Protein AF-A0A2V7JAW5-F1 (afdb_monomer_lite)

Radius of gyration: 15.6 Å; chains: 1; bounding box: 42×38×35 Å

pLDDT: mean 73.18, std 19.95, range [25.7, 97.0]

Secondary structure (DSSP, 8-state):
---TT----EEEEEE-TTS-EEEEEEEEE--S-BTTB--GGGEEEEEEESSTT----TTS-BEEEEEEEEEEEEEEETTEEEEEEEEEEEEEEE--B-TTT--B--SB-TTS-EEEEEEEEEPPTTPPPPSSGGGSEEEEES------

Foldseek 3Di:
DADPPDADFDWDWDADPVRKIKIKTFGGFDQDDDVQAGCVRFKDAFDFDDCPSVPPDLQDATKTWRMWGWTAIWMDINNHTPDRGKIKIKTFIQDQADPPPRHGPDNHRHPHDGAKIKIKTADHVPDFFDPDVPSTDIDIDNHDDDDD

Structure (mmCIF, N/CA/C/O backbone):
data_AF-A0A2V7JAW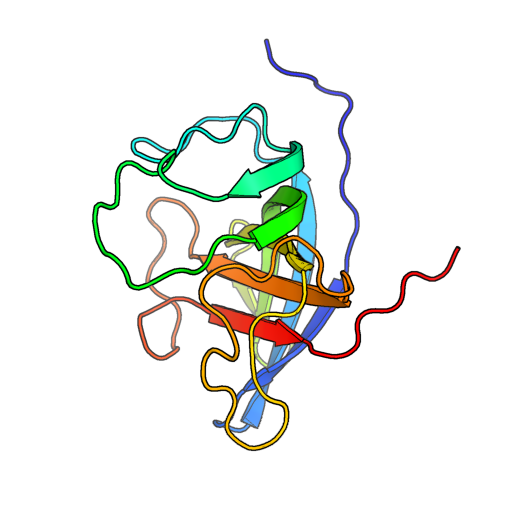5-F1
#
_entry.id   AF-A0A2V7JAW5-F1
#
loop_
_atom_site.group_PDB
_atom_site.id
_atom_site.type_symbol
_atom_site.label_atom_id
_atom_site.label_alt_id
_atom_site.label_comp_id
_atom_site.label_asym_id
_atom_site.label_entity_id
_atom_site.label_seq_id
_atom_site.pdbx_PDB_ins_code
_atom_site.Cartn_x
_atom_site.Cartn_y
_atom_site.Cartn_z
_atom_site.occupancy
_atom_site.B_iso_or_equiv
_atom_site.auth_seq_id
_atom_site.auth_comp_id
_atom_site.auth_asym_id
_atom_site.auth_atom_id
_atom_site.pdbx_PDB_model_num
ATOM 1 N N . MET A 1 1 ? -20.091 -3.364 -16.757 1.00 29.77 1 MET A N 1
ATOM 2 C CA . MET A 1 1 ? -20.032 -4.660 -16.047 1.00 29.77 1 MET A CA 1
ATOM 3 C C . MET A 1 1 ? -18.573 -5.097 -16.087 1.00 29.77 1 MET A C 1
ATOM 5 O O . MET A 1 1 ? -18.100 -5.417 -17.165 1.00 29.77 1 MET A O 1
ATOM 9 N N . GLY A 1 2 ? -17.830 -4.919 -14.990 1.00 35.72 2 GLY A N 1
ATOM 10 C CA . GLY A 1 2 ? -16.389 -5.215 -14.912 1.00 35.72 2 GLY A CA 1
ATOM 11 C C . GLY A 1 2 ? -16.135 -6.680 -14.555 1.00 35.72 2 GLY A C 1
ATOM 12 O O . GLY A 1 2 ? -17.019 -7.314 -13.982 1.00 35.72 2 GLY A O 1
ATOM 13 N N . ALA A 1 3 ? -14.968 -7.205 -14.932 1.00 38.34 3 ALA A N 1
ATOM 14 C CA . ALA A 1 3 ? -14.591 -8.614 -14.843 1.00 38.34 3 ALA A CA 1
ATOM 15 C C . ALA A 1 3 ? -14.882 -9.226 -13.458 1.00 38.34 3 ALA A C 1
ATOM 17 O O . ALA A 1 3 ? -14.156 -9.032 -12.492 1.00 38.34 3 ALA A O 1
ATOM 18 N N . THR A 1 4 ? -15.956 -10.009 -13.368 1.00 49.56 4 THR A N 1
ATOM 19 C CA . THR A 1 4 ? -16.395 -10.752 -12.174 1.00 49.56 4 THR A CA 1
ATOM 20 C C . THR A 1 4 ? -15.569 -12.019 -11.907 1.00 49.56 4 THR A C 1
ATOM 22 O O . THR A 1 4 ? -16.017 -12.891 -11.167 1.00 49.56 4 THR A O 1
ATOM 25 N N . ARG A 1 5 ? -14.387 -12.163 -12.524 1.00 52.66 5 ARG A N 1
ATOM 26 C CA . ARG A 1 5 ? -13.546 -13.371 -12.432 1.00 52.66 5 ARG A CA 1
ATOM 27 C C . ARG A 1 5 ? -12.170 -13.151 -11.809 1.00 52.66 5 ARG A C 1
ATOM 29 O O . ARG A 1 5 ? -11.505 -14.142 -11.527 1.00 52.66 5 ARG A O 1
ATOM 36 N N . ASP A 1 6 ? -11.762 -11.909 -11.565 1.00 58.69 6 ASP A N 1
ATOM 37 C CA . ASP A 1 6 ? -10.459 -11.653 -10.958 1.00 58.69 6 ASP A CA 1
ATOM 38 C C . ASP A 1 6 ? -10.558 -11.832 -9.441 1.00 58.69 6 ASP A C 1
ATOM 40 O O . ASP A 1 6 ? -11.326 -11.153 -8.754 1.00 58.69 6 ASP A O 1
ATOM 44 N N . SER A 1 7 ? -9.785 -12.780 -8.921 1.00 66.19 7 SER A N 1
ATOM 45 C CA . SER A 1 7 ? -9.651 -13.050 -7.492 1.00 66.19 7 SER A CA 1
ATOM 46 C C . SER A 1 7 ? -8.238 -12.723 -7.038 1.00 66.19 7 SER A C 1
ATOM 48 O O . SER A 1 7 ? -7.274 -13.031 -7.739 1.00 66.19 7 SER A O 1
ATOM 50 N N . VAL A 1 8 ? -8.108 -12.174 -5.836 1.00 74.06 8 VAL A N 1
ATOM 51 C CA . VAL A 1 8 ? -6.821 -11.977 -5.174 1.00 74.06 8 VAL A CA 1
ATOM 52 C C . VAL A 1 8 ? -6.864 -12.681 -3.827 1.00 74.06 8 VAL A C 1
ATOM 54 O O . VAL A 1 8 ? -7.851 -12.585 -3.108 1.00 74.06 8 VAL A O 1
ATOM 57 N N . ASN A 1 9 ? -5.801 -13.406 -3.498 1.00 79.56 9 ASN A N 1
ATOM 58 C CA . ASN A 1 9 ? -5.598 -13.985 -2.178 1.00 79.56 9 ASN A CA 1
ATOM 59 C C . ASN A 1 9 ? -4.194 -13.596 -1.721 1.00 79.56 9 ASN A C 1
ATOM 61 O O . ASN A 1 9 ? -3.231 -13.714 -2.480 1.00 79.56 9 ASN A O 1
ATOM 65 N N . GLY A 1 10 ? -4.088 -13.093 -0.500 1.00 84.56 10 GLY A N 1
ATOM 66 C CA . GLY A 1 10 ? -2.819 -12.717 0.090 1.00 84.56 10 GLY A CA 1
ATOM 67 C C . GLY A 1 10 ? -2.983 -12.397 1.562 1.00 84.56 10 GLY A C 1
ATOM 68 O O . GLY A 1 10 ? -4.005 -11.858 1.986 1.00 84.56 10 GLY A O 1
ATOM 69 N N . ILE A 1 11 ? -1.954 -12.727 2.331 1.00 91.69 11 ILE A N 1
ATOM 70 C CA . ILE A 1 11 ? -1.835 -12.340 3.731 1.00 91.69 11 ILE A CA 1
ATOM 71 C C . ILE A 1 11 ? -0.540 -11.550 3.859 1.00 91.69 11 ILE A C 1
ATOM 73 O O . ILE A 1 11 ? 0.516 -12.026 3.443 1.00 91.69 11 ILE A O 1
ATOM 77 N N . ALA A 1 12 ? -0.629 -10.352 4.426 1.00 90.31 12 ALA A N 1
ATOM 78 C CA . ALA A 1 12 ? 0.530 -9.558 4.798 1.00 90.31 12 ALA A CA 1
ATOM 79 C C . ALA A 1 12 ? 0.545 -9.377 6.316 1.00 90.31 12 ALA A C 1
ATOM 81 O O . ALA A 1 12 ? -0.442 -8.932 6.901 1.00 90.31 12 ALA A O 1
ATOM 82 N N . GLU A 1 13 ? 1.669 -9.716 6.939 1.00 92.62 13 GLU A N 1
ATOM 83 C CA . GLU A 1 13 ? 1.904 -9.543 8.373 1.00 92.62 13 GLU A CA 1
ATOM 84 C C . GLU A 1 13 ? 3.145 -8.669 8.560 1.00 92.62 13 GLU A C 1
ATOM 86 O O . GLU A 1 13 ? 4.172 -8.880 7.908 1.00 92.62 13 GLU A O 1
ATOM 91 N N . PHE A 1 14 ? 3.029 -7.635 9.391 1.00 91.44 14 PHE A N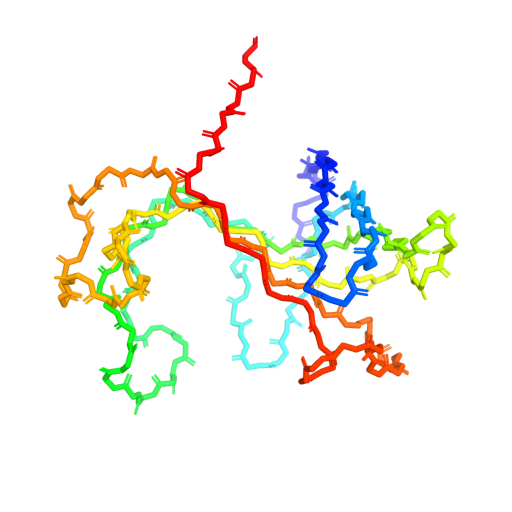 1
ATOM 92 C CA . PHE A 1 14 ? 4.097 -6.665 9.628 1.00 91.44 14 PHE A CA 1
ATOM 93 C C . PHE A 1 14 ? 3.962 -6.012 11.000 1.00 91.44 14 PHE A C 1
ATOM 95 O O . PHE A 1 14 ? 2.864 -5.885 11.536 1.00 91.44 14 PHE A O 1
ATOM 102 N N . SER A 1 15 ? 5.085 -5.544 11.542 1.00 90.56 15 SER A N 1
ATOM 103 C CA . SER A 1 15 ? 5.117 -4.776 12.788 1.00 90.56 15 SER A CA 1
ATOM 104 C C . SER A 1 15 ? 5.489 -3.325 12.511 1.00 90.56 15 SER A C 1
ATOM 106 O O . SER A 1 15 ? 6.402 -3.050 11.730 1.00 90.56 15 SER A O 1
ATOM 108 N N . THR A 1 16 ? 4.791 -2.391 13.151 1.00 84.12 16 THR A N 1
ATOM 109 C CA . THR A 1 16 ? 5.090 -0.955 13.083 1.00 84.12 16 THR A CA 1
ATOM 110 C C . THR A 1 16 ? 6.053 -0.533 14.200 1.00 84.12 16 THR A C 1
ATOM 112 O O . THR A 1 16 ? 6.299 -1.279 15.146 1.00 84.12 16 THR A O 1
ATOM 115 N N . GLN A 1 17 ? 6.647 0.663 14.085 1.00 81.69 17 GLN A N 1
ATOM 116 C CA . GLN A 1 17 ? 7.652 1.164 15.043 1.00 81.69 17 GLN A CA 1
ATOM 117 C C . GLN A 1 17 ? 7.109 1.337 16.472 1.00 81.69 17 GLN A C 1
ATOM 119 O O . GLN A 1 17 ? 7.876 1.284 17.427 1.00 81.69 17 GLN A O 1
ATOM 124 N N . ASP A 1 18 ? 5.794 1.512 16.621 1.00 83.19 18 ASP A N 1
ATOM 125 C CA . ASP A 1 18 ? 5.087 1.531 17.908 1.00 83.19 18 ASP A CA 1
ATOM 126 C C . ASP A 1 18 ? 4.944 0.130 18.542 1.00 83.19 18 ASP A C 1
ATOM 128 O O . ASP A 1 18 ? 4.365 -0.007 19.616 1.00 83.19 18 ASP A O 1
ATOM 132 N N . GLY A 1 19 ? 5.453 -0.917 17.884 1.00 86.88 19 GLY A N 1
ATOM 133 C CA . GLY A 1 19 ? 5.380 -2.306 18.330 1.00 86.88 19 GLY A CA 1
ATOM 134 C C . GLY A 1 19 ? 4.059 -3.004 18.007 1.00 86.88 19 GLY A C 1
ATOM 135 O O . GLY A 1 19 ? 3.911 -4.181 18.336 1.00 86.88 19 GLY A O 1
ATOM 136 N N . ALA A 1 20 ? 3.102 -2.329 17.360 1.00 90.75 20 ALA A N 1
ATOM 137 C CA . ALA A 1 20 ? 1.848 -2.963 16.975 1.00 90.75 20 ALA A CA 1
ATOM 138 C C . ALA A 1 20 ? 2.066 -3.980 15.846 1.00 90.75 20 ALA A C 1
ATOM 140 O O . ALA A 1 20 ? 2.746 -3.705 14.856 1.00 90.75 20 ALA A O 1
ATOM 141 N N . HIS A 1 21 ? 1.450 -5.151 15.990 1.00 94.50 21 HIS A N 1
ATOM 142 C CA . HIS A 1 21 ? 1.428 -6.191 14.972 1.00 94.50 21 HIS A CA 1
ATOM 143 C C . HIS A 1 21 ? 0.185 -6.040 14.101 1.00 94.50 21 HIS A C 1
ATOM 145 O O . HIS A 1 21 ? -0.942 -6.084 14.597 1.00 94.50 21 HIS A O 1
ATOM 151 N N . TRP A 1 22 ? 0.374 -5.919 12.797 1.00 94.69 22 TRP A N 1
ATOM 152 C CA . TRP A 1 22 ? -0.698 -5.771 11.828 1.00 94.69 22 TRP A CA 1
ATOM 153 C C . TRP A 1 22 ? -0.807 -7.006 10.953 1.00 94.69 22 TRP A C 1
ATOM 155 O O . TRP A 1 22 ? 0.192 -7.590 10.534 1.00 94.69 22 TRP A O 1
ATOM 165 N N . LYS A 1 23 ? -2.048 -7.377 10.652 1.00 96.19 23 LYS A N 1
ATOM 166 C CA . LYS A 1 23 ? -2.369 -8.423 9.689 1.00 96.19 23 LYS A CA 1
ATOM 167 C C . LYS A 1 23 ? -3.388 -7.891 8.700 1.00 96.19 23 LYS A C 1
ATOM 169 O O . LYS A 1 23 ? -4.435 -7.392 9.104 1.00 96.19 23 LYS A O 1
ATOM 174 N N . LEU A 1 24 ? -3.088 -8.039 7.419 1.00 94.81 24 LEU A N 1
ATOM 175 C CA . LEU A 1 24 ? -3.991 -7.759 6.316 1.00 94.81 24 LEU A CA 1
ATOM 176 C C . LEU A 1 24 ? -4.299 -9.065 5.587 1.00 94.81 24 LEU A C 1
ATOM 178 O O . LEU A 1 24 ? -3.381 -9.768 5.168 1.00 94.81 24 LEU A O 1
ATOM 182 N N . VAL A 1 25 ? -5.581 -9.360 5.402 1.00 95.06 25 VAL A N 1
ATOM 183 C CA . VAL A 1 25 ? -6.057 -10.466 4.564 1.00 95.06 25 VAL A CA 1
ATOM 184 C C . VAL A 1 25 ? -6.777 -9.870 3.361 1.00 95.06 25 VAL A C 1
ATOM 186 O O . VAL A 1 25 ? -7.772 -9.170 3.530 1.00 95.06 25 VAL A O 1
ATOM 189 N N . LEU A 1 26 ? -6.263 -10.107 2.155 1.00 90.81 26 LEU A N 1
ATOM 190 C CA . LEU A 1 26 ? -6.910 -9.673 0.917 1.00 90.81 26 LEU A CA 1
ATOM 191 C C . LEU A 1 26 ? -8.144 -10.539 0.648 1.00 90.81 26 LEU A C 1
ATOM 193 O O . LEU A 1 26 ? -8.066 -11.761 0.753 1.00 90.81 26 LEU A O 1
ATOM 197 N N . ASP A 1 27 ? -9.254 -9.899 0.290 1.00 87.25 27 ASP A N 1
ATOM 198 C CA . ASP A 1 27 ? -10.541 -10.561 0.051 1.00 87.25 27 ASP A CA 1
ATOM 199 C C . ASP A 1 27 ? -10.918 -10.547 -1.436 1.00 87.25 27 ASP A C 1
ATOM 201 O O . ASP A 1 27 ? -11.065 -11.587 -2.077 1.00 87.25 27 ASP A O 1
ATOM 205 N N . ARG A 1 28 ? -11.037 -9.352 -2.025 1.00 82.38 28 ARG A N 1
ATOM 206 C CA . ARG A 1 28 ? -11.536 -9.194 -3.399 1.00 82.38 28 ARG A CA 1
ATOM 207 C C . ARG A 1 28 ? -10.884 -8.035 -4.128 1.00 82.38 28 ARG A C 1
ATOM 209 O O . ARG A 1 28 ? -10.500 -7.040 -3.517 1.00 82.38 28 ARG A O 1
ATOM 216 N N . VAL A 1 29 ? -10.823 -8.133 -5.453 1.00 79.56 29 VAL A N 1
ATOM 217 C CA . VAL A 1 29 ? -10.354 -7.037 -6.309 1.00 79.56 29 VAL A CA 1
ATOM 218 C C . VAL A 1 29 ? -11.357 -5.885 -6.261 1.00 79.56 29 VAL A C 1
ATOM 220 O O . VAL A 1 29 ? -12.574 -6.071 -6.358 1.00 79.56 29 VAL A O 1
ATOM 223 N N . GLN A 1 30 ? -10.849 -4.667 -6.112 1.00 70.94 30 GLN A N 1
ATOM 224 C CA . GLN A 1 30 ? -11.656 -3.460 -6.111 1.00 70.94 30 GLN A CA 1
ATOM 225 C C . GLN A 1 30 ? -11.820 -2.940 -7.545 1.00 70.94 30 GLN A C 1
ATOM 227 O O . GLN A 1 30 ? -10.953 -2.263 -8.088 1.00 70.94 30 GLN A O 1
ATOM 232 N N . THR A 1 31 ? -12.975 -3.230 -8.146 1.00 64.56 31 THR A N 1
ATOM 233 C CA . THR A 1 31 ? -13.265 -2.949 -9.567 1.00 64.56 31 THR A CA 1
ATOM 234 C C . THR A 1 31 ? -14.050 -1.655 -9.820 1.00 64.56 31 THR A C 1
ATOM 236 O O . THR A 1 31 ? -14.262 -1.284 -10.972 1.00 64.56 31 THR A O 1
ATOM 239 N N . LYS A 1 32 ? -14.505 -0.956 -8.768 1.00 58.06 32 LYS A N 1
ATOM 240 C CA . LYS A 1 32 ? -15.179 0.353 -8.883 1.00 58.06 32 LYS A CA 1
ATOM 241 C C . LYS A 1 32 ? -14.163 1.484 -8.733 1.00 58.06 32 LYS A C 1
ATOM 243 O O . LYS A 1 32 ? -13.367 1.459 -7.795 1.00 58.06 32 LYS A O 1
ATOM 248 N N . ASP A 1 33 ? -14.207 2.471 -9.621 1.00 47.62 33 ASP A N 1
ATOM 249 C CA . ASP A 1 33 ? -13.246 3.576 -9.643 1.00 47.62 33 ASP A CA 1
ATOM 250 C C . ASP A 1 33 ? -13.308 4.482 -8.396 1.00 47.62 33 ASP A C 1
ATOM 252 O O . ASP A 1 33 ? -14.374 4.861 -7.913 1.00 47.62 33 ASP A O 1
ATOM 256 N N . VAL A 1 34 ? -12.108 4.817 -7.912 1.00 44.00 34 VAL A N 1
ATOM 257 C CA . VAL A 1 34 ? -11.717 5.984 -7.106 1.00 44.00 34 VAL A CA 1
ATOM 258 C C . VAL A 1 34 ? -11.929 7.330 -7.801 1.00 44.00 34 VAL A C 1
ATOM 260 O O . VAL A 1 34 ? -11.163 7.536 -8.747 1.00 44.00 34 VAL A O 1
ATOM 263 N N . PRO A 1 35 ? -12.829 8.271 -7.456 1.00 40.69 35 PRO A N 1
ATOM 264 C CA . PRO A 1 35 ? -12.707 9.611 -8.035 1.00 40.69 35 PRO A CA 1
ATOM 265 C C . PRO A 1 35 ? -11.286 10.152 -7.766 1.00 40.69 35 PRO A C 1
ATOM 267 O O . PRO A 1 35 ? -10.853 10.153 -6.618 1.00 40.69 35 PRO A O 1
ATOM 270 N N . HIS A 1 36 ? -10.565 10.547 -8.827 1.00 41.19 36 HIS A N 1
ATOM 271 C CA . HIS A 1 36 ? -9.166 11.041 -8.874 1.00 41.19 36 HIS A CA 1
ATOM 272 C C . HIS A 1 36 ? -8.014 10.031 -9.071 1.00 41.19 36 HIS A C 1
ATOM 274 O O . HIS A 1 36 ? -6.885 10.469 -9.282 1.00 41.19 36 HIS A O 1
ATOM 280 N N . HIS A 1 37 ? -8.261 8.717 -9.128 1.00 47.06 37 HIS A N 1
ATOM 281 C CA . HIS A 1 37 ? -7.236 7.734 -9.522 1.00 47.06 37 HIS A CA 1
ATOM 282 C C . HIS A 1 37 ? -7.841 6.684 -10.463 1.00 47.06 37 HIS A C 1
ATOM 284 O O . HIS A 1 37 ? -8.568 5.816 -9.975 1.00 47.06 37 HIS A O 1
ATOM 290 N N . PRO A 1 38 ? -7.583 6.726 -11.788 1.00 49.41 38 PRO A N 1
ATOM 291 C CA . PRO A 1 38 ? -8.079 5.687 -12.685 1.00 49.41 38 PRO A CA 1
ATOM 292 C C . PRO A 1 38 ? -7.481 4.344 -12.255 1.00 49.41 38 PRO A C 1
ATOM 294 O O . PRO A 1 38 ? -6.263 4.172 -12.251 1.00 49.41 38 PRO A O 1
ATOM 297 N N . ARG A 1 39 ? -8.334 3.402 -11.838 1.00 50.91 39 ARG A N 1
ATOM 298 C CA . ARG A 1 39 ? -7.898 2.104 -11.293 1.00 50.91 39 ARG A CA 1
ATOM 299 C C . ARG A 1 39 ? -7.662 1.054 -12.372 1.00 50.91 39 ARG A C 1
ATOM 301 O O . ARG A 1 39 ? -7.277 -0.062 -12.042 1.00 50.91 39 ARG A O 1
ATOM 308 N N . PHE A 1 40 ? -7.920 1.396 -13.639 1.00 51.59 40 PHE A N 1
ATOM 309 C CA . PHE A 1 40 ? -7.742 0.527 -14.808 1.00 51.59 40 PHE A CA 1
ATOM 310 C C . PHE A 1 40 ? -8.359 -0.876 -14.628 1.00 51.59 40 PHE A C 1
ATOM 312 O O . PHE A 1 40 ? -7.796 -1.874 -15.055 1.00 51.59 40 PHE A O 1
ATOM 319 N N . GLY A 1 41 ? -9.522 -0.968 -13.975 1.00 46.69 41 GLY A N 1
ATOM 320 C CA . GLY A 1 41 ? -10.203 -2.247 -13.729 1.00 46.69 41 GLY A CA 1
ATOM 321 C C . GLY A 1 41 ? -9.728 -3.021 -12.494 1.00 46.69 41 GLY A C 1
ATOM 322 O O . GLY A 1 41 ? -10.289 -4.071 -12.203 1.00 46.69 41 GLY A O 1
ATOM 323 N N . GLY A 1 42 ? -8.771 -2.487 -11.729 1.00 50.16 42 GLY A N 1
ATOM 324 C CA . GLY A 1 42 ? -8.331 -3.038 -10.446 1.00 50.16 42 GLY A CA 1
ATOM 325 C C . GLY A 1 42 ? -7.023 -3.827 -10.503 1.00 50.16 42 GLY A C 1
ATOM 326 O O . GLY A 1 42 ? -6.479 -4.100 -9.442 1.00 50.16 42 GLY A O 1
ATOM 327 N N . VAL A 1 43 ? -6.489 -4.139 -11.689 1.00 45.84 43 VAL A N 1
ATOM 328 C CA . VAL A 1 43 ? -5.171 -4.772 -11.887 1.00 45.84 43 VAL A CA 1
ATOM 329 C C . VAL A 1 43 ? -4.478 -4.140 -13.096 1.00 45.84 43 VAL A C 1
ATOM 331 O O . VAL A 1 43 ? -5.090 -3.940 -14.141 1.00 45.84 43 VAL A O 1
ATOM 334 N N . ILE A 1 44 ? -3.188 -3.849 -12.964 1.00 54.81 44 ILE A N 1
ATOM 335 C CA . ILE A 1 44 ? -2.309 -3.285 -13.988 1.00 54.81 44 ILE A CA 1
ATOM 336 C C . ILE A 1 44 ? -1.039 -4.133 -14.026 1.00 54.81 44 ILE A C 1
ATOM 338 O O . ILE A 1 44 ? -0.462 -4.429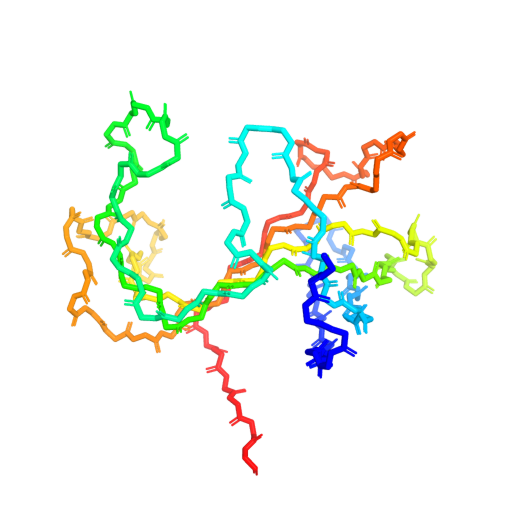 -12.980 1.00 54.81 44 ILE A O 1
ATOM 342 N N . LEU A 1 45 ? -0.591 -4.503 -15.227 1.00 50.34 45 LEU A N 1
ATOM 343 C CA . LEU A 1 45 ? 0.644 -5.256 -15.451 1.00 50.34 45 LEU A CA 1
ATOM 344 C C . LEU A 1 45 ? 1.559 -4.498 -16.417 1.00 50.34 45 LEU A C 1
ATOM 346 O O . LEU A 1 45 ? 1.081 -3.950 -17.410 1.00 50.34 45 LEU A O 1
ATOM 350 N N . GLY A 1 46 ? 2.869 -4.513 -16.155 1.00 51.09 46 GLY A N 1
ATOM 351 C CA . GLY A 1 46 ? 3.896 -4.038 -17.091 1.00 51.09 46 GLY A CA 1
ATOM 352 C C . GLY A 1 46 ? 3.813 -2.547 -17.431 1.00 51.09 46 GLY A C 1
ATOM 353 O O . GLY A 1 46 ? 4.012 -2.171 -18.586 1.00 51.09 46 GLY A O 1
ATOM 354 N N . LEU A 1 47 ? 3.494 -1.700 -16.448 1.00 52.78 47 LEU A N 1
ATOM 355 C CA . LEU A 1 47 ? 3.335 -0.262 -16.657 1.00 52.78 47 LEU A CA 1
ATOM 356 C C . LEU A 1 47 ? 4.577 0.506 -16.198 1.00 52.78 47 LEU A C 1
ATOM 358 O O . LEU A 1 47 ? 5.047 0.353 -15.069 1.00 52.78 47 LEU A O 1
ATOM 362 N N . TYR A 1 48 ? 5.067 1.388 -17.064 1.00 48.91 48 TYR A N 1
ATOM 363 C CA . TYR A 1 48 ? 6.014 2.425 -16.676 1.00 48.91 48 TYR A CA 1
ATOM 364 C C . TYR A 1 48 ? 5.242 3.566 -16.013 1.00 48.91 48 TYR A C 1
ATOM 366 O O . TYR A 1 48 ? 4.411 4.217 -16.648 1.00 48.91 48 TYR A O 1
ATOM 374 N N . TYR A 1 49 ? 5.499 3.817 -14.731 1.00 49.25 49 TYR A N 1
ATOM 375 C CA . TYR A 1 49 ? 4.916 4.956 -14.033 1.00 49.25 49 TYR A CA 1
ATOM 376 C C . TYR A 1 49 ? 5.747 6.212 -14.297 1.00 49.25 49 TYR A C 1
ATOM 378 O O . TYR A 1 49 ? 6.852 6.371 -13.785 1.00 49.25 49 TYR A O 1
ATOM 386 N N . HIS A 1 50 ? 5.160 7.122 -15.071 1.00 39.44 50 HIS A N 1
ATOM 387 C CA . HIS A 1 50 ? 5.405 8.559 -15.015 1.00 39.44 50 HIS A CA 1
ATOM 388 C C . HIS A 1 50 ? 4.138 9.298 -15.476 1.00 39.44 50 HIS A C 1
ATOM 390 O O . HIS A 1 50 ? 3.564 8.974 -16.511 1.00 39.44 50 HIS A O 1
ATOM 396 N N . GLY A 1 51 ? 3.676 10.291 -14.709 1.00 38.88 51 GLY A N 1
ATOM 397 C CA . GLY A 1 51 ? 2.736 11.314 -15.195 1.00 38.88 51 GLY A CA 1
ATOM 398 C C . GLY A 1 51 ? 1.249 10.953 -15.378 1.00 38.88 51 GLY A C 1
ATOM 399 O O . GLY A 1 51 ? 0.477 11.849 -15.696 1.00 38.88 51 GLY A O 1
ATOM 400 N N . VAL A 1 52 ? 0.788 9.717 -15.146 1.00 36.72 52 VAL A N 1
ATOM 401 C CA . VAL A 1 52 ? -0.642 9.346 -15.337 1.00 36.72 52 VAL A CA 1
ATOM 402 C C . VAL A 1 52 ? -1.550 9.672 -14.136 1.00 36.72 52 VAL A C 1
ATOM 404 O O . VAL A 1 52 ? -2.767 9.733 -14.282 1.00 36.72 52 VAL A O 1
ATOM 407 N N . THR A 1 53 ? -0.998 9.956 -12.952 1.00 40.41 53 THR A N 1
ATOM 408 C CA . THR A 1 53 ? -1.795 10.332 -11.764 1.00 40.41 53 THR A CA 1
ATOM 409 C C . THR A 1 53 ? -2.243 11.797 -11.755 1.00 40.41 53 THR A C 1
ATOM 411 O O . THR A 1 53 ? -2.934 12.197 -10.825 1.00 40.41 53 THR A O 1
ATOM 414 N N . GLN A 1 54 ? -1.818 12.612 -12.733 1.00 34.66 54 GLN A N 1
ATOM 415 C CA . GLN A 1 54 ? -1.933 14.081 -12.708 1.00 34.66 54 GLN A CA 1
ATOM 416 C C . GLN A 1 54 ? -1.369 14.746 -11.432 1.00 34.66 54 GLN A C 1
ATOM 418 O O . GLN A 1 54 ? -1.610 15.926 -11.183 1.00 34.66 54 GLN A O 1
ATOM 423 N N . VAL A 1 55 ? -0.554 14.042 -10.637 1.00 33.84 55 VAL A N 1
ATOM 424 C CA . VAL A 1 55 ? 0.191 14.643 -9.523 1.00 33.84 55 VAL A CA 1
ATOM 425 C C . VAL A 1 55 ? 1.510 15.177 -10.084 1.00 33.84 55 VAL A C 1
ATOM 427 O O . VAL A 1 55 ? 2.511 14.472 -10.173 1.00 33.84 55 VAL A O 1
ATOM 430 N N . HIS A 1 56 ? 1.474 16.427 -10.544 1.00 25.70 56 HIS A N 1
ATOM 431 C CA . HIS A 1 56 ? 2.596 17.176 -11.116 1.00 25.70 56 HIS A CA 1
ATOM 432 C C . HIS A 1 56 ? 3.637 17.590 -10.055 1.00 25.70 56 HIS A C 1
ATOM 434 O O . HIS A 1 56 ? 3.836 18.778 -9.806 1.00 25.70 56 HIS A O 1
ATOM 440 N N . THR A 1 57 ? 4.349 16.640 -9.446 1.00 30.78 57 THR A N 1
ATOM 441 C CA . THR A 1 57 ? 5.568 16.960 -8.683 1.00 30.78 57 THR A CA 1
ATOM 442 C C . THR A 1 57 ? 6.724 16.010 -9.023 1.00 30.78 57 THR A C 1
ATOM 444 O O . THR A 1 57 ? 6.519 14.801 -9.126 1.00 30.78 57 THR A O 1
ATOM 447 N N . PRO A 1 58 ? 7.960 16.526 -9.186 1.00 34.72 58 PRO A N 1
ATOM 448 C CA . PRO A 1 58 ? 9.166 15.760 -9.534 1.00 34.72 58 PRO A CA 1
ATOM 449 C C . PRO A 1 58 ? 9.699 14.885 -8.377 1.00 34.72 58 PRO A C 1
ATOM 451 O O . PRO A 1 58 ? 10.902 14.732 -8.212 1.00 34.72 58 PRO A O 1
ATOM 454 N N . LEU A 1 59 ? 8.822 14.333 -7.535 1.00 41.88 59 LEU A N 1
ATOM 455 C CA . LEU A 1 59 ? 9.202 13.611 -6.314 1.00 41.88 59 LEU A CA 1
ATOM 456 C C . LEU A 1 59 ? 9.134 12.081 -6.442 1.00 41.88 59 LEU A C 1
ATOM 458 O O . LEU A 1 59 ? 9.453 11.389 -5.480 1.00 41.88 59 LEU A O 1
ATOM 462 N N . VAL A 1 60 ? 8.752 11.544 -7.607 1.00 48.84 60 VAL A N 1
ATOM 463 C CA . VAL A 1 60 ? 8.643 10.092 -7.836 1.00 48.84 60 VAL A CA 1
ATOM 464 C C . VAL A 1 60 ? 9.428 9.701 -9.097 1.00 48.84 60 VAL A C 1
ATOM 466 O O . VAL A 1 60 ? 9.166 10.281 -10.155 1.00 48.84 60 VAL A O 1
ATOM 469 N N . PRO A 1 61 ? 10.385 8.755 -9.013 1.00 53.09 61 PRO A N 1
ATOM 470 C CA . PRO A 1 61 ? 11.192 8.338 -10.158 1.00 53.09 61 PRO A CA 1
ATOM 471 C C . PRO A 1 61 ? 10.380 7.559 -11.198 1.00 53.09 61 PRO A C 1
ATOM 473 O O . PRO A 1 61 ? 9.304 7.040 -10.894 1.00 53.09 61 PRO A O 1
ATOM 476 N N . THR A 1 62 ? 10.912 7.429 -12.418 1.00 60.59 62 THR A N 1
ATOM 477 C CA . THR A 1 62 ? 10.398 6.450 -13.384 1.00 60.59 62 THR A CA 1
ATOM 478 C C . THR A 1 62 ? 10.567 5.065 -12.784 1.00 60.59 62 THR A C 1
ATOM 480 O O . THR A 1 62 ? 11.682 4.674 -12.433 1.00 60.59 62 THR A O 1
ATOM 483 N N . ILE A 1 63 ? 9.485 4.302 -12.692 1.00 62.53 63 ILE A N 1
ATOM 484 C CA . ILE A 1 63 ? 9.512 2.940 -12.151 1.00 62.53 63 ILE A CA 1
ATOM 485 C C . ILE A 1 63 ? 8.760 1.988 -13.063 1.00 62.53 63 ILE A C 1
ATOM 487 O O . ILE A 1 63 ? 7.807 2.378 -13.739 1.00 62.53 63 ILE A O 1
ATOM 491 N N . ASN A 1 64 ? 9.186 0.731 -13.065 1.00 69.25 64 ASN A N 1
ATOM 492 C CA . ASN A 1 64 ? 8.465 -0.349 -13.717 1.00 69.25 64 ASN A CA 1
ATOM 493 C C . ASN A 1 64 ? 7.601 -1.061 -12.675 1.00 69.25 64 ASN A C 1
ATOM 495 O O . ASN A 1 64 ? 8.120 -1.541 -11.667 1.00 69.25 64 ASN A O 1
ATOM 499 N N . SER A 1 65 ? 6.292 -1.109 -12.909 1.00 73.62 65 SER A N 1
ATOM 500 C CA . SER A 1 65 ? 5.362 -1.912 -12.126 1.00 73.62 65 SER A CA 1
ATOM 501 C C . SER A 1 65 ? 5.105 -3.231 -12.845 1.00 73.62 65 SER A C 1
ATOM 503 O O . SER A 1 65 ? 4.441 -3.265 -13.884 1.00 73.62 65 SER A O 1
ATOM 505 N N . ALA A 1 66 ? 5.611 -4.328 -12.274 1.00 76.31 66 ALA A N 1
ATOM 506 C CA . ALA A 1 66 ? 5.251 -5.662 -12.748 1.00 76.31 66 ALA A CA 1
ATOM 507 C C . ALA A 1 66 ? 3.773 -5.943 -12.478 1.00 76.31 66 ALA A C 1
ATOM 509 O O . ALA A 1 66 ? 3.085 -6.488 -13.339 1.00 76.31 66 ALA A O 1
ATOM 510 N N . VAL A 1 67 ? 3.303 -5.551 -11.291 1.00 74.00 67 VAL A N 1
ATOM 511 C CA . VAL A 1 67 ? 1.913 -5.680 -10.858 1.00 74.00 67 VAL A CA 1
ATOM 512 C C . VAL A 1 67 ? 1.542 -4.458 -10.029 1.00 74.00 67 VAL A C 1
ATOM 514 O O . VAL A 1 67 ? 2.272 -4.097 -9.106 1.00 74.00 67 VAL A O 1
ATOM 517 N N . ALA A 1 68 ? 0.385 -3.871 -10.306 1.00 80.06 68 ALA A N 1
ATOM 518 C CA . ALA A 1 68 ? -0.320 -2.997 -9.382 1.00 80.06 68 ALA A CA 1
ATOM 519 C C . ALA A 1 68 ? -1.783 -3.431 -9.320 1.00 80.06 68 ALA A C 1
ATOM 521 O O . ALA A 1 68 ? -2.410 -3.610 -10.360 1.00 80.06 68 ALA A O 1
ATOM 522 N N . LEU A 1 69 ? -2.342 -3.627 -8.129 1.00 80.69 69 LEU A N 1
ATOM 523 C CA . LEU A 1 69 ? -3.756 -3.963 -7.983 1.00 80.69 69 LEU A CA 1
ATOM 524 C C . LEU A 1 69 ? -4.401 -3.234 -6.815 1.00 80.69 69 LEU A C 1
ATOM 526 O O . LEU A 1 69 ? -3.768 -2.979 -5.791 1.00 80.69 69 LEU A O 1
ATOM 530 N N . TRP A 1 70 ? -5.685 -2.936 -6.975 1.00 82.75 70 TRP A N 1
ATOM 531 C CA . TRP A 1 70 ? -6.545 -2.440 -5.914 1.00 82.75 70 TRP A CA 1
ATOM 532 C C . TRP A 1 70 ? -7.404 -3.580 -5.387 1.00 82.75 70 TRP A C 1
ATOM 534 O O . TRP A 1 70 ? -8.067 -4.279 -6.152 1.00 82.75 70 TRP A O 1
ATOM 544 N N . ALA A 1 71 ? -7.423 -3.748 -4.074 1.00 86.50 71 ALA A N 1
ATOM 545 C CA . ALA A 1 71 ? -8.189 -4.774 -3.390 1.00 86.50 71 ALA A CA 1
ATOM 546 C C . ALA A 1 71 ? -8.940 -4.194 -2.192 1.00 86.50 71 ALA A C 1
ATOM 548 O O . ALA A 1 71 ? -8.617 -3.120 -1.686 1.00 86.50 71 ALA A O 1
ATOM 549 N N . VAL A 1 72 ? -9.942 -4.933 -1.737 1.00 89.81 72 VAL A N 1
ATOM 550 C CA . VAL A 1 72 ? -10.503 -4.790 -0.396 1.00 89.81 72 VAL A CA 1
ATOM 551 C C . VAL A 1 72 ? -9.896 -5.875 0.485 1.00 89.81 72 VAL A C 1
ATOM 553 O O . VAL A 1 72 ? -9.699 -7.003 0.022 1.00 89.81 72 VAL A O 1
ATOM 556 N N . GLY A 1 73 ? -9.592 -5.544 1.737 1.00 92.06 73 GLY A N 1
ATOM 557 C CA . GLY A 1 73 ? -9.085 -6.508 2.703 1.00 92.06 73 GLY A CA 1
ATOM 558 C C . GLY A 1 73 ? -9.566 -6.277 4.131 1.00 92.06 73 GLY A C 1
ATOM 559 O O . GLY A 1 73 ? -10.069 -5.210 4.487 1.00 92.06 73 GLY A O 1
ATOM 560 N N . HIS A 1 74 ? -9.356 -7.306 4.943 1.00 96.31 74 HIS A N 1
ATOM 561 C CA . HIS A 1 74 ? -9.627 -7.335 6.373 1.00 96.31 74 HIS A CA 1
ATOM 562 C C . HIS A 1 74 ? -8.354 -6.975 7.128 1.00 96.31 74 HIS A C 1
ATOM 564 O O . HIS A 1 74 ? -7.321 -7.633 6.963 1.00 96.31 74 HIS A O 1
ATOM 570 N N . LEU A 1 75 ? -8.419 -5.924 7.937 1.00 96.81 75 LEU A N 1
ATOM 571 C CA . LEU A 1 75 ? -7.285 -5.396 8.678 1.00 96.81 75 LEU A CA 1
ATOM 572 C C . LEU A 1 75 ? -7.448 -5.678 10.166 1.00 96.81 75 LEU A C 1
ATOM 574 O O . LEU A 1 75 ? -8.484 -5.382 10.759 1.00 96.81 75 LEU A O 1
ATOM 578 N N . TYR A 1 76 ? -6.384 -6.183 10.777 1.00 97.00 76 TYR A N 1
ATOM 579 C CA . TYR A 1 76 ? -6.303 -6.467 12.202 1.00 97.00 76 TYR A CA 1
ATOM 580 C C . TYR A 1 76 ? -5.081 -5.775 12.804 1.00 97.00 76 TYR A C 1
ATOM 582 O O . TYR A 1 76 ? -4.014 -5.760 12.188 1.00 97.00 76 TYR A O 1
ATOM 590 N N . ARG A 1 77 ? -5.218 -5.276 14.036 1.00 95.56 77 ARG A N 1
ATOM 591 C CA . ARG A 1 77 ? -4.127 -4.761 14.874 1.00 95.56 77 ARG A CA 1
ATOM 592 C C . ARG A 1 77 ? -4.086 -5.573 16.162 1.00 95.56 77 ARG A C 1
ATOM 594 O O . ARG A 1 77 ? -5.083 -5.664 16.869 1.00 95.56 77 ARG A O 1
ATOM 601 N N . ASN A 1 78 ? -2.947 -6.187 16.462 1.00 95.31 78 ASN A N 1
ATOM 602 C CA . ASN A 1 78 ? -2.738 -7.060 17.620 1.00 95.31 78 ASN A CA 1
ATOM 603 C C . ASN A 1 78 ? -3.809 -8.164 17.746 1.00 95.31 78 ASN A C 1
ATOM 605 O O . ASN A 1 78 ? -4.265 -8.482 18.840 1.00 95.31 78 ASN A O 1
ATOM 609 N N . GLY A 1 79 ? -4.246 -8.720 16.610 1.00 95.25 79 GLY A N 1
ATOM 610 C CA . GLY A 1 79 ? -5.293 -9.747 16.546 1.00 95.25 79 GLY A CA 1
ATOM 611 C C . GLY A 1 79 ? -6.733 -9.225 16.645 1.00 95.25 79 GLY A C 1
ATOM 612 O O . GLY A 1 79 ? -7.663 -10.005 16.463 1.00 95.25 79 GLY A O 1
ATOM 613 N N . ILE A 1 80 ? -6.936 -7.926 16.879 1.00 96.12 80 ILE A N 1
ATOM 614 C CA . ILE A 1 80 ? -8.258 -7.293 16.960 1.00 96.12 80 ILE A CA 1
ATOM 615 C C . ILE A 1 80 ? -8.621 -6.705 15.595 1.00 96.12 80 ILE A C 1
ATOM 617 O O . ILE A 1 80 ? -7.802 -6.020 14.981 1.00 96.12 80 ILE A O 1
ATOM 621 N N . ALA A 1 81 ? -9.839 -6.971 15.117 1.00 96.50 81 ALA A N 1
ATOM 622 C CA . ALA A 1 81 ? -10.334 -6.426 13.855 1.00 96.50 81 ALA A CA 1
ATOM 623 C C . ALA A 1 81 ? -10.418 -4.892 13.912 1.00 96.50 81 ALA A C 1
ATOM 625 O O . ALA A 1 81 ? -10.969 -4.324 14.854 1.00 96.50 81 ALA A O 1
ATOM 626 N N . VAL A 1 82 ? -9.860 -4.239 12.895 1.00 95.56 82 VAL A N 1
ATOM 627 C CA . VAL A 1 82 ? -9.883 -2.782 12.707 1.00 95.56 82 VAL A CA 1
ATOM 628 C C . VAL A 1 82 ? -10.948 -2.407 11.683 1.00 95.56 82 VAL A C 1
ATOM 630 O O . VAL A 1 82 ? -11.738 -1.501 11.926 1.00 95.56 82 VAL A O 1
ATOM 633 N N . THR A 1 83 ? -10.976 -3.100 10.543 1.00 95.38 83 THR A N 1
ATOM 634 C CA . THR A 1 83 ? -11.991 -2.932 9.493 1.00 95.38 83 THR A CA 1
ATOM 635 C C . THR A 1 83 ? -12.016 -4.155 8.575 1.00 95.38 83 THR A C 1
ATOM 637 O O . THR A 1 83 ? -10.986 -4.798 8.367 1.00 95.38 83 THR A O 1
ATOM 640 N N . ASP A 1 84 ? -13.178 -4.436 7.988 1.00 94.94 84 ASP A N 1
ATOM 641 C CA . ASP A 1 84 ? -13.373 -5.443 6.936 1.00 94.94 84 ASP A CA 1
ATOM 642 C C . ASP A 1 84 ? -13.393 -4.837 5.519 1.00 94.94 84 ASP A C 1
ATOM 644 O O . ASP A 1 84 ? -13.602 -5.543 4.532 1.00 94.94 84 ASP A O 1
ATOM 648 N N . ASN A 1 85 ? -13.203 -3.518 5.405 1.00 92.62 85 ASN A N 1
ATOM 649 C CA . ASN A 1 85 ? -13.302 -2.779 4.147 1.00 92.62 85 ASN A CA 1
ATOM 650 C C . ASN A 1 85 ? -12.053 -1.947 3.838 1.00 92.62 85 ASN A C 1
ATOM 652 O O . ASN A 1 85 ? -12.153 -0.946 3.120 1.00 92.62 85 ASN A O 1
ATOM 656 N N . ALA A 1 86 ? -10.880 -2.336 4.346 1.00 93.12 86 ALA A N 1
ATOM 657 C CA . ALA A 1 86 ? -9.649 -1.618 4.042 1.00 93.12 86 ALA A CA 1
ATOM 658 C C . ALA A 1 86 ? -9.431 -1.589 2.525 1.00 93.12 86 ALA A C 1
ATOM 660 O O . ALA A 1 86 ? -9.446 -2.635 1.874 1.00 93.12 86 ALA A O 1
ATOM 661 N N . MET A 1 87 ? -9.218 -0.402 1.956 1.00 90.94 87 MET A N 1
ATOM 662 C CA . MET A 1 87 ? -8.810 -0.291 0.559 1.00 90.94 87 MET A CA 1
ATOM 663 C C . MET A 1 87 ? -7.301 -0.470 0.479 1.00 90.94 87 MET A C 1
ATOM 665 O O . MET A 1 87 ? -6.553 0.247 1.143 1.00 90.94 87 MET A O 1
ATOM 669 N N . VAL A 1 88 ? -6.848 -1.402 -0.347 1.00 90.19 88 VAL A N 1
ATOM 670 C CA . VAL A 1 88 ? -5.441 -1.781 -0.442 1.00 90.19 88 VAL A CA 1
ATOM 671 C C . VAL A 1 88 ? -4.954 -1.549 -1.859 1.00 90.19 88 VAL A C 1
ATOM 673 O O . VAL A 1 88 ? -5.524 -2.0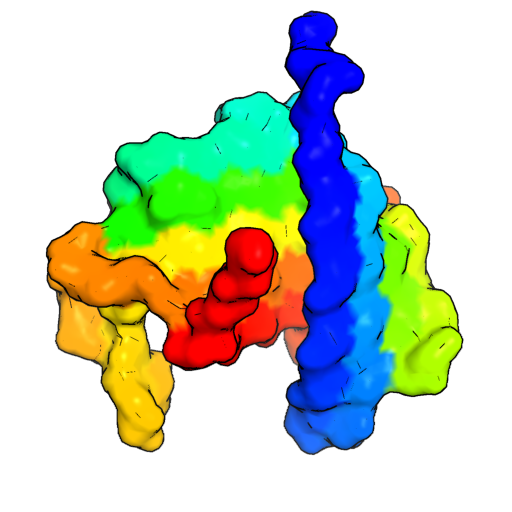93 -2.800 1.00 90.19 88 VAL A O 1
ATOM 676 N N . HIS A 1 89 ? -3.877 -0.789 -2.008 1.00 88.75 89 HIS A N 1
ATOM 677 C CA . HIS A 1 89 ? -3.099 -0.740 -3.237 1.00 88.75 89 HIS A CA 1
ATOM 678 C C . HIS A 1 89 ? -1.845 -1.589 -3.049 1.00 88.75 89 HIS A C 1
ATOM 680 O O . HIS A 1 89 ? -1.002 -1.271 -2.210 1.00 88.75 89 HIS A O 1
ATOM 686 N N . VAL A 1 90 ? -1.742 -2.679 -3.803 1.00 86.06 90 VAL A N 1
ATOM 687 C CA . VAL A 1 90 ? -0.571 -3.558 -3.824 1.00 86.06 90 VAL A CA 1
ATOM 688 C C . VAL A 1 90 ? 0.237 -3.226 -5.064 1.00 86.06 90 VAL A C 1
ATOM 690 O O . VAL A 1 90 ? -0.321 -3.217 -6.157 1.00 86.06 90 VAL A O 1
ATOM 693 N N . MET A 1 91 ? 1.534 -2.983 -4.914 1.00 86.56 91 MET A N 1
ATOM 694 C CA . MET A 1 91 ? 2.428 -2.699 -6.033 1.00 86.56 91 MET A CA 1
ATOM 695 C C . MET A 1 91 ? 3.722 -3.498 -5.905 1.00 86.56 91 MET A C 1
ATOM 697 O O . MET A 1 91 ? 4.403 -3.403 -4.891 1.00 86.56 91 MET A O 1
ATOM 701 N N . LEU A 1 92 ? 4.080 -4.249 -6.945 1.00 84.06 92 LEU A N 1
ATOM 702 C CA . LEU A 1 92 ? 5.395 -4.863 -7.103 1.00 84.06 92 LEU A CA 1
ATOM 703 C C . LEU A 1 92 ? 6.178 -4.072 -8.153 1.00 84.06 92 LEU A C 1
ATOM 705 O O . LEU A 1 92 ? 5.791 -4.021 -9.327 1.00 84.06 92 LEU A O 1
ATOM 709 N N . LEU A 1 93 ? 7.254 -3.430 -7.709 1.00 84.12 93 LEU A N 1
ATOM 710 C CA . LEU A 1 93 ? 7.932 -2.355 -8.422 1.00 84.12 93 LEU A CA 1
ATOM 711 C C . LEU A 1 93 ? 9.427 -2.638 -8.588 1.00 84.12 93 LEU A C 1
ATOM 713 O O . LEU A 1 93 ? 10.038 -3.390 -7.825 1.00 84.12 93 LEU A O 1
ATOM 717 N N . SER A 1 94 ? 10.024 -1.990 -9.585 1.00 84.31 94 SER A N 1
ATOM 718 C CA . SER A 1 94 ? 11.473 -1.858 -9.708 1.00 84.31 94 SER A CA 1
ATOM 719 C C . SER A 1 94 ? 12.069 -1.164 -8.483 1.00 84.31 94 SER A C 1
ATOM 721 O O . SER A 1 94 ? 11.555 -0.128 -8.065 1.00 84.31 94 SER A O 1
ATOM 723 N N . HIS A 1 95 ? 13.186 -1.684 -7.980 1.00 85.25 95 HIS A N 1
ATOM 724 C CA . HIS A 1 95 ? 13.930 -1.174 -6.831 1.00 85.25 95 HIS A CA 1
ATOM 725 C C . HIS A 1 95 ? 14.248 0.318 -6.966 1.00 85.25 95 HIS A C 1
ATOM 727 O O . HIS A 1 95 ? 14.942 0.726 -7.902 1.00 85.25 95 HIS A O 1
ATOM 733 N N . THR A 1 96 ? 13.779 1.136 -6.023 1.00 80.44 96 THR A N 1
ATOM 734 C CA . THR A 1 96 ? 13.912 2.605 -6.103 1.00 80.44 96 THR A CA 1
ATOM 735 C C . THR A 1 96 ? 14.828 3.242 -5.069 1.00 80.44 96 THR A C 1
ATOM 737 O O . THR A 1 96 ? 15.259 4.384 -5.254 1.00 80.44 96 THR A O 1
ATOM 740 N N . ARG A 1 97 ? 15.129 2.542 -3.972 1.00 80.25 97 ARG A N 1
ATOM 741 C CA . ARG A 1 97 ? 15.762 3.123 -2.778 1.00 80.25 97 ARG A CA 1
ATOM 742 C C . ARG A 1 97 ? 17.179 2.605 -2.562 1.00 80.25 97 ARG A C 1
ATOM 744 O O . ARG A 1 97 ? 17.531 1.520 -2.990 1.00 80.25 97 ARG A O 1
ATOM 751 N N . ARG A 1 98 ? 18.036 3.364 -1.890 1.00 80.62 98 ARG A N 1
ATOM 752 C CA . ARG A 1 98 ? 19.327 2.843 -1.423 1.00 80.62 98 ARG A CA 1
ATOM 753 C C . ARG A 1 98 ? 19.114 2.029 -0.150 1.00 80.62 98 ARG A C 1
ATOM 755 O O . ARG A 1 98 ? 18.415 2.483 0.747 1.00 80.62 98 ARG A O 1
ATOM 762 N N . GLU A 1 99 ? 19.798 0.894 -0.034 1.00 75.00 99 GLU A N 1
ATOM 763 C CA . GLU A 1 99 ? 19.668 -0.023 1.115 1.00 75.00 99 GLU A CA 1
ATOM 764 C C . GLU A 1 99 ? 20.055 0.616 2.462 1.00 75.00 99 GLU A C 1
ATOM 766 O O . GLU A 1 99 ? 19.581 0.207 3.514 1.00 75.00 99 GLU A O 1
ATOM 771 N N . ARG A 1 100 ? 20.951 1.613 2.458 1.00 73.00 100 ARG A N 1
ATOM 772 C CA . ARG A 1 100 ? 21.517 2.159 3.706 1.00 73.00 100 ARG A CA 1
ATOM 773 C C . ARG A 1 100 ? 20.623 3.179 4.395 1.00 73.00 100 ARG A C 1
ATOM 775 O O . ARG A 1 100 ? 20.630 3.263 5.617 1.00 73.00 100 ARG A O 1
ATOM 782 N N . ASP A 1 101 ? 19.949 4.014 3.615 1.00 74.56 101 ASP A N 1
ATOM 783 C CA . ASP A 1 101 ? 19.252 5.204 4.112 1.00 74.56 101 ASP A CA 1
ATOM 784 C C . ASP A 1 101 ? 17.846 5.368 3.528 1.00 74.56 101 ASP A C 1
ATOM 786 O O . ASP A 1 101 ? 17.194 6.378 3.783 1.00 74.56 101 ASP A O 1
ATOM 790 N N . PHE A 1 102 ? 17.370 4.386 2.754 1.00 70.12 102 PHE A N 1
ATOM 791 C CA . PHE A 1 102 ? 16.053 4.360 2.112 1.00 70.12 102 PHE A CA 1
ATOM 792 C C . PHE A 1 102 ? 15.743 5.571 1.222 1.00 70.12 102 PHE A C 1
ATOM 794 O O . PHE A 1 102 ? 14.606 5.747 0.781 1.00 70.12 102 PHE A O 1
ATOM 801 N N . ALA A 1 103 ? 16.741 6.399 0.919 1.00 76.44 103 ALA A N 1
ATOM 802 C CA . ALA A 1 103 ? 16.585 7.527 0.024 1.00 76.44 103 ALA A CA 1
ATOM 803 C C . ALA A 1 103 ? 16.521 7.040 -1.425 1.00 76.44 103 ALA A C 1
ATOM 805 O O . ALA A 1 103 ? 17.102 6.010 -1.778 1.00 76.44 103 ALA A O 1
ATOM 806 N N . LEU A 1 104 ? 15.842 7.804 -2.281 1.00 74.81 104 LEU A N 1
ATOM 807 C CA . LEU A 1 104 ? 15.748 7.489 -3.705 1.00 74.81 104 LEU A CA 1
ATOM 808 C C . LEU A 1 104 ? 17.150 7.371 -4.321 1.00 74.81 104 LEU A C 1
ATOM 810 O O . LEU A 1 104 ? 18.017 8.228 -4.123 1.00 74.81 104 LEU A O 1
ATOM 814 N N . ALA A 1 105 ? 17.376 6.275 -5.040 1.00 78.56 105 ALA A N 1
ATOM 815 C CA . ALA A 1 105 ? 18.662 5.947 -5.644 1.00 78.56 105 ALA A CA 1
ATOM 816 C C . ALA A 1 105 ? 18.811 6.518 -7.061 1.00 78.56 105 ALA A C 1
ATOM 818 O O . ALA A 1 105 ? 19.931 6.759 -7.507 1.00 78.56 105 ALA A O 1
ATOM 819 N N . CYS A 1 106 ? 17.699 6.728 -7.766 1.00 76.31 106 CYS A N 1
ATOM 820 C CA . CYS A 1 106 ? 17.677 7.073 -9.183 1.00 76.31 106 CYS A CA 1
ATOM 821 C C . CYS A 1 106 ? 16.473 7.947 -9.540 1.00 76.31 106 CYS A C 1
ATOM 823 O O . CYS A 1 106 ? 15.469 7.951 -8.835 1.00 76.31 106 CYS A O 1
ATOM 825 N N . TRP A 1 107 ? 16.598 8.676 -10.654 1.00 69.25 107 TRP A N 1
ATOM 826 C CA . TRP A 1 107 ? 15.486 9.360 -11.323 1.00 69.25 107 TRP A CA 1
ATOM 827 C C . TRP A 1 107 ? 14.722 8.420 -12.263 1.00 69.25 107 TRP A C 1
ATOM 829 O O . TRP A 1 107 ? 13.501 8.472 -12.316 1.00 69.25 107 TRP A O 1
ATOM 839 N N . ASP A 1 108 ? 15.437 7.538 -12.963 1.00 75.94 108 ASP A N 1
ATOM 840 C CA . ASP A 1 108 ? 14.870 6.436 -13.739 1.00 75.94 108 ASP A CA 1
ATOM 841 C C . ASP A 1 108 ? 15.377 5.121 -13.146 1.00 75.94 108 ASP A C 1
ATOM 843 O O . ASP A 1 108 ? 16.555 4.779 -13.258 1.00 75.94 108 ASP A O 1
ATOM 847 N N . CYS A 1 109 ? 14.480 4.416 -12.469 1.00 77.38 109 CYS A N 1
ATOM 848 C CA . CYS A 1 109 ? 14.721 3.118 -11.858 1.00 77.38 109 CYS A CA 1
ATOM 849 C C . CYS A 1 109 ? 14.046 1.991 -12.654 1.00 77.38 109 CYS A C 1
ATOM 851 O O . CYS A 1 109 ? 14.044 0.843 -12.223 1.00 77.38 109 CYS A O 1
ATOM 853 N N . SER A 1 110 ? 13.477 2.283 -13.827 1.00 78.62 110 SER A N 1
ATOM 854 C CA . SER A 1 110 ? 12.611 1.358 -14.568 1.00 78.62 110 SER A CA 1
ATOM 855 C C . SER A 1 110 ? 13.311 0.093 -15.079 1.00 78.62 110 SER A C 1
ATOM 857 O O . SER A 1 110 ? 12.651 -0.899 -15.398 1.00 78.62 110 SER A O 1
ATOM 859 N N . LYS A 1 111 ? 14.646 0.120 -15.151 1.00 82.88 111 LYS A N 1
ATOM 860 C CA . LYS A 1 111 ? 15.495 -1.021 -15.523 1.00 82.88 111 LYS A CA 1
ATOM 861 C C . LYS A 1 111 ? 16.066 -1.771 -14.320 1.00 82.88 111 LYS A C 1
ATOM 863 O O . LYS A 1 111 ? 16.768 -2.762 -14.513 1.00 82.88 111 LYS A O 1
ATOM 868 N N . ASN A 1 112 ? 15.801 -1.305 -13.101 1.00 86.81 112 ASN A N 1
ATOM 869 C CA . ASN A 1 112 ? 16.252 -1.988 -11.898 1.00 86.81 112 ASN A CA 1
ATOM 870 C C . ASN A 1 112 ? 15.472 -3.288 -11.698 1.00 86.81 112 ASN A C 1
ATOM 872 O O . ASN A 1 112 ? 14.391 -3.494 -12.256 1.00 86.81 112 ASN A O 1
ATOM 876 N N . LYS A 1 113 ? 16.038 -4.170 -10.872 1.00 86.75 113 LYS A N 1
ATOM 877 C CA . LYS A 1 113 ? 15.385 -5.412 -10.466 1.00 86.75 113 LYS A CA 1
ATOM 878 C C . LYS A 1 113 ? 14.016 -5.113 -9.851 1.00 86.75 113 LYS A C 1
ATOM 880 O O . LYS A 1 113 ? 13.867 -4.137 -9.128 1.00 86.75 113 LYS A O 1
ATOM 885 N N . ILE A 1 114 ? 13.027 -5.943 -10.166 1.00 83.94 114 ILE A N 1
ATOM 886 C CA . ILE A 1 114 ? 11.684 -5.857 -9.592 1.00 83.94 114 ILE A CA 1
ATOM 887 C C . ILE A 1 114 ? 11.632 -6.749 -8.351 1.00 83.94 114 ILE A C 1
ATOM 889 O O . ILE A 1 114 ? 11.600 -7.974 -8.465 1.00 83.94 114 ILE A O 1
ATOM 893 N N . ASP A 1 115 ? 11.666 -6.136 -7.176 1.00 85.00 115 ASP A N 1
ATOM 894 C CA . ASP A 1 115 ? 11.640 -6.817 -5.874 1.00 85.00 115 ASP A CA 1
ATOM 895 C C . ASP A 1 115 ? 11.051 -5.966 -4.736 1.00 85.00 115 ASP A C 1
ATOM 897 O O . ASP A 1 115 ? 10.826 -6.484 -3.635 1.00 85.00 115 ASP A O 1
ATOM 901 N N . GLU A 1 116 ? 10.719 -4.703 -5.011 1.00 83.56 116 GLU A N 1
ATOM 902 C CA . GLU A 1 116 ? 10.130 -3.790 -4.044 1.00 83.56 116 GLU A CA 1
ATOM 903 C C . GLU A 1 116 ? 8.608 -3.985 -4.002 1.00 83.56 116 GLU A C 1
ATOM 905 O O . GLU A 1 116 ? 7.893 -3.618 -4.937 1.00 83.56 116 GLU A O 1
ATOM 910 N N . LEU A 1 117 ? 8.107 -4.578 -2.914 1.00 85.81 117 LEU A N 1
ATOM 911 C CA . LEU A 1 117 ? 6.671 -4.738 -2.680 1.00 85.81 117 LEU A CA 1
ATOM 912 C C . LEU A 1 117 ? 6.174 -3.612 -1.776 1.00 85.81 117 LEU A C 1
ATOM 914 O O . LEU A 1 117 ? 6.602 -3.496 -0.626 1.00 85.81 117 LEU A O 1
ATOM 918 N N . GLN A 1 118 ? 5.238 -2.821 -2.287 1.00 86.69 118 GLN A N 1
ATOM 919 C CA . GLN A 1 118 ? 4.599 -1.732 -1.564 1.00 86.69 118 GLN A CA 1
ATOM 920 C C . GLN A 1 118 ? 3.120 -2.041 -1.320 1.00 86.69 118 GLN A C 1
ATOM 922 O O . GLN A 1 118 ? 2.404 -2.473 -2.227 1.00 86.69 118 GLN A O 1
ATOM 927 N N . LEU A 1 119 ? 2.658 -1.784 -0.098 1.00 88.56 119 LEU A N 1
ATOM 928 C CA . LEU A 1 119 ? 1.253 -1.813 0.293 1.00 88.56 119 LEU A CA 1
ATOM 929 C C . LEU A 1 119 ? 0.846 -0.439 0.811 1.00 88.56 119 LEU A C 1
ATOM 931 O O . LEU A 1 119 ? 1.387 0.033 1.809 1.00 88.56 119 LEU A O 1
ATOM 935 N N . GLN A 1 120 ? -0.156 0.169 0.187 1.00 89.81 120 GLN A N 1
ATOM 936 C CA . GLN A 1 120 ? -0.869 1.307 0.758 1.00 89.81 120 GLN A CA 1
ATOM 937 C C . GLN A 1 120 ? -2.235 0.830 1.242 1.00 89.81 120 GLN A C 1
ATOM 939 O O . GLN A 1 120 ? -3.050 0.377 0.443 1.00 89.81 120 GLN A O 1
ATOM 944 N N . ILE A 1 121 ? -2.484 0.925 2.545 1.00 91.81 121 ILE A N 1
ATOM 945 C CA . ILE A 1 121 ? -3.700 0.433 3.196 1.00 91.81 121 ILE A CA 1
ATOM 946 C C . ILE A 1 121 ? -4.442 1.642 3.753 1.00 91.81 121 ILE A C 1
ATOM 948 O O . ILE A 1 121 ? -3.943 2.323 4.650 1.00 91.81 121 ILE A O 1
ATOM 952 N N . LEU A 1 122 ? -5.626 1.912 3.217 1.00 91.50 122 LEU A N 1
ATOM 953 C CA . LEU A 1 122 ? -6.476 3.036 3.593 1.00 91.50 122 LEU A CA 1
ATOM 954 C C . LEU A 1 122 ? -7.764 2.543 4.270 1.00 91.50 122 LEU A C 1
ATOM 956 O O . LEU A 1 122 ? -8.209 1.427 3.982 1.00 91.50 122 LEU A O 1
ATOM 960 N N . PRO A 1 123 ? -8.402 3.376 5.112 1.00 89.88 123 PRO A N 1
ATO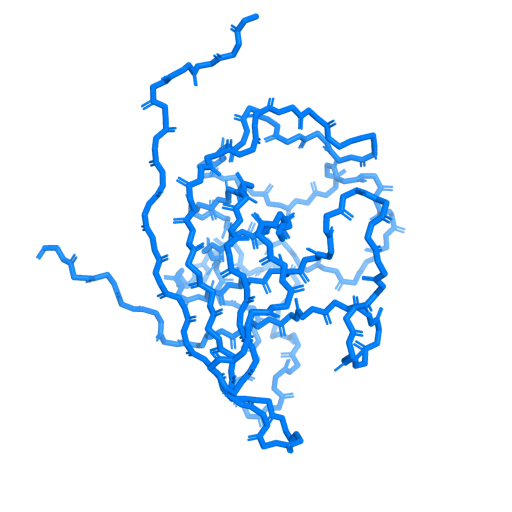M 961 C CA . PRO A 1 123 ? -9.749 3.105 5.603 1.00 89.88 123 PRO A CA 1
ATOM 962 C C . PRO A 1 123 ? -10.752 2.910 4.464 1.00 89.88 123 PRO A C 1
ATOM 964 O O . PRO A 1 123 ? -10.575 3.441 3.359 1.00 89.88 123 PRO A O 1
ATOM 967 N N . GLY A 1 124 ? -11.830 2.180 4.747 1.00 88.06 124 GLY A N 1
ATOM 968 C CA . GLY A 1 124 ? -12.960 2.095 3.836 1.00 88.06 124 GLY A CA 1
ATOM 969 C C . GLY A 1 124 ? -13.649 3.456 3.644 1.00 88.06 124 GLY A C 1
ATOM 970 O O . GLY A 1 124 ? -13.497 4.370 4.462 1.00 88.06 124 GLY A O 1
ATOM 971 N N . PRO A 1 125 ? -14.434 3.637 2.568 1.00 84.62 125 PRO A N 1
ATOM 972 C CA . PRO A 1 125 ? -15.210 4.858 2.371 1.00 84.62 125 PRO A CA 1
ATOM 973 C C . PRO A 1 125 ? -16.122 5.159 3.571 1.00 84.62 125 PRO A C 1
ATOM 975 O O . PRO A 1 125 ? -16.962 4.342 3.934 1.00 84.62 125 PRO A O 1
ATOM 978 N N . GLY A 1 126 ? -15.973 6.348 4.162 1.00 87.38 126 GLY A N 1
ATOM 979 C CA . GLY A 1 126 ? -16.755 6.778 5.328 1.00 87.38 126 GLY A CA 1
ATOM 980 C C . GLY A 1 126 ? -16.259 6.244 6.678 1.00 87.38 126 GLY A C 1
ATOM 981 O O . GLY A 1 126 ? -16.841 6.590 7.703 1.00 87.38 126 GLY A O 1
ATOM 982 N N . GLU A 1 127 ? -15.190 5.447 6.701 1.00 90.75 127 GLU A N 1
ATOM 983 C CA . GLU A 1 127 ? -14.587 4.942 7.936 1.00 90.75 127 GLU A CA 1
ATOM 984 C C . GLU A 1 127 ? -13.594 5.951 8.540 1.00 90.75 127 GLU A C 1
ATOM 986 O O . GLU A 1 127 ? -13.001 6.765 7.818 1.00 90.75 127 GLU A O 1
ATOM 991 N N . PRO A 1 128 ? -13.394 5.928 9.872 1.00 91.88 128 PRO A N 1
ATOM 992 C CA . PRO A 1 128 ? -12.397 6.770 10.515 1.00 91.88 128 PRO A CA 1
ATOM 993 C C . PRO A 1 128 ? -10.979 6.414 10.055 1.00 91.88 128 PRO A C 1
ATOM 995 O O . PRO A 1 128 ? -10.677 5.288 9.663 1.00 91.88 128 PRO A O 1
ATOM 998 N N . LYS A 1 129 ? -10.082 7.397 10.158 1.00 90.00 129 LYS A N 1
ATOM 999 C CA . LYS A 1 129 ? -8.645 7.192 9.947 1.00 90.00 129 LYS A CA 1
ATOM 1000 C C . LYS A 1 129 ? -8.104 6.140 10.911 1.00 90.00 129 LYS A C 1
ATOM 1002 O O . LYS A 1 129 ? -8.533 6.079 12.062 1.00 90.00 129 LYS A O 1
ATOM 1007 N N . PHE A 1 130 ? -7.129 5.359 10.453 1.00 88.12 130 PHE A N 1
ATOM 1008 C CA . PHE A 1 130 ? -6.442 4.418 11.331 1.00 88.12 130 PHE A CA 1
ATOM 1009 C C . PHE A 1 130 ? -5.662 5.160 12.414 1.00 88.12 130 PHE A C 1
ATOM 1011 O O . PHE A 1 130 ? -5.160 6.263 12.185 1.00 88.12 130 PHE A O 1
ATOM 1018 N N . ASP A 1 131 ? -5.525 4.520 13.571 1.00 85.88 131 ASP A N 1
ATOM 1019 C CA . ASP A 1 131 ? -4.624 4.945 14.643 1.00 85.88 131 ASP A CA 1
ATOM 1020 C C . ASP A 1 131 ? -3.163 4.673 14.239 1.00 85.88 131 ASP A C 1
ATOM 1022 O O . ASP A 1 131 ? -2.516 3.736 14.701 1.00 85.88 131 ASP A O 1
ATOM 1026 N N . ALA A 1 132 ? -2.698 5.441 13.256 1.00 81.12 132 ALA A N 1
ATOM 1027 C CA . ALA A 1 132 ? -1.363 5.412 12.684 1.00 81.12 132 ALA A CA 1
ATOM 1028 C C . ALA A 1 132 ? -1.016 6.810 12.142 1.00 81.12 132 ALA A C 1
ATOM 1030 O O .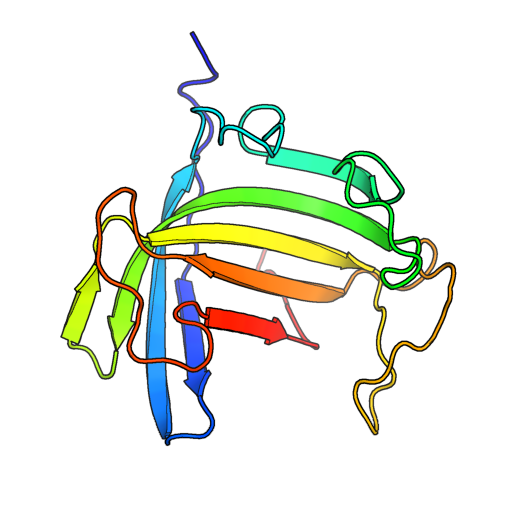 ALA A 1 132 ? -1.917 7.555 11.731 1.00 81.12 132 ALA A O 1
ATOM 1031 N N . PRO A 1 133 ? 0.273 7.193 12.088 1.00 76.88 133 PRO A N 1
ATOM 1032 C CA . PRO A 1 133 ? 0.687 8.457 11.486 1.00 76.88 133 PRO A CA 1
ATOM 1033 C C . PRO A 1 133 ? 0.112 8.641 10.074 1.00 76.88 133 PRO A C 1
ATOM 1035 O O . PRO A 1 133 ? 0.204 7.758 9.229 1.00 76.88 133 PRO A O 1
ATOM 1038 N N . GLY A 1 134 ? -0.516 9.792 9.817 1.00 79.56 134 GLY A N 1
ATOM 1039 C CA . GLY A 1 134 ? -1.166 10.089 8.532 1.00 79.56 134 GLY A CA 1
ATOM 1040 C C . GLY A 1 134 ? -2.562 9.476 8.346 1.00 79.56 134 GLY A C 1
ATOM 1041 O O . GLY A 1 134 ? -3.297 9.920 7.463 1.00 79.56 134 GLY A O 1
ATOM 1042 N N . GLY A 1 135 ? -2.982 8.539 9.202 1.00 85.38 135 GLY A N 1
ATOM 1043 C CA . GLY A 1 135 ? -4.311 7.921 9.166 1.00 85.38 135 GLY A CA 1
ATOM 1044 C C . GLY A 1 135 ? -4.467 6.758 8.183 1.00 85.38 135 GLY A C 1
ATOM 1045 O O . GLY A 1 135 ? -5.596 6.362 7.890 1.00 85.38 135 GLY A O 1
ATOM 1046 N N . PHE A 1 136 ? -3.355 6.239 7.665 1.00 89.25 136 PHE A N 1
ATOM 1047 C CA . PHE A 1 136 ? -3.262 5.094 6.758 1.00 89.25 136 PHE A CA 1
ATOM 1048 C C . PHE A 1 136 ? -1.955 4.335 7.040 1.00 89.25 136 PHE A C 1
ATOM 1050 O O . PHE A 1 136 ? -1.091 4.841 7.756 1.00 89.25 136 PHE A O 1
ATOM 1057 N N . LEU A 1 137 ? -1.795 3.133 6.483 1.00 88.44 137 LEU A N 1
ATOM 1058 C CA . LEU A 1 137 ? -0.543 2.377 6.579 1.00 88.44 137 LEU A CA 1
ATOM 1059 C C . LEU A 1 137 ? 0.140 2.341 5.216 1.00 88.44 137 LEU A C 1
ATOM 1061 O O . LEU A 1 137 ? -0.505 2.118 4.191 1.00 88.44 137 LEU A O 1
ATOM 1065 N N . PHE A 1 138 ? 1.453 2.537 5.218 1.00 87.88 138 PHE A N 1
ATOM 1066 C CA . PHE A 1 138 ? 2.292 2.366 4.044 1.00 87.88 138 PHE A CA 1
ATOM 1067 C C . PHE A 1 138 ? 3.439 1.433 4.397 1.00 87.88 138 PHE A C 1
ATOM 1069 O O . PHE A 1 138 ? 4.228 1.728 5.296 1.00 87.88 138 PHE A O 1
ATOM 1076 N N . VAL A 1 139 ? 3.493 0.288 3.725 1.00 87.12 139 VAL A N 1
ATOM 1077 C CA . VAL A 1 139 ? 4.451 -0.774 4.022 1.00 87.12 139 VAL A CA 1
ATOM 1078 C C . VAL A 1 139 ? 5.275 -1.061 2.786 1.00 87.12 139 VAL A C 1
ATOM 1080 O O . VAL A 1 139 ? 4.738 -1.217 1.697 1.00 87.12 139 VAL A O 1
ATOM 1083 N N . ASN A 1 140 ? 6.583 -1.136 2.981 1.00 82.25 140 ASN A N 1
ATOM 1084 C CA . ASN A 1 140 ? 7.571 -1.227 1.924 1.00 82.25 140 ASN A CA 1
ATOM 1085 C C . ASN A 1 140 ? 8.541 -2.364 2.257 1.00 82.25 140 ASN A C 1
ATOM 1087 O O . ASN A 1 140 ? 9.394 -2.202 3.129 1.00 82.25 140 ASN A O 1
ATOM 1091 N N . TRP A 1 141 ? 8.426 -3.499 1.567 1.00 76.75 141 TRP A N 1
ATOM 1092 C CA . TRP A 1 141 ? 9.341 -4.633 1.714 1.00 76.75 141 TRP A CA 1
ATOM 1093 C C . TRP A 1 141 ? 10.446 -4.598 0.664 1.00 76.75 141 TRP A C 1
ATOM 1095 O O . TRP A 1 141 ? 10.189 -4.372 -0.515 1.00 76.75 141 TRP A O 1
ATOM 1105 N N . GLU A 1 142 ? 11.664 -4.914 1.099 1.00 59.56 142 GLU A N 1
ATOM 1106 C CA . GLU A 1 142 ? 12.837 -5.056 0.223 1.00 59.56 142 GLU A CA 1
ATOM 1107 C C . GLU A 1 142 ? 13.067 -6.502 -0.245 1.00 59.56 142 GLU A C 1
ATOM 1109 O O . GLU A 1 142 ? 13.811 -6.747 -1.189 1.00 59.56 142 GLU A O 1
ATOM 1114 N N . ARG A 1 143 ? 12.432 -7.491 0.400 1.00 56.00 143 ARG A N 1
ATOM 1115 C CA . ARG A 1 143 ? 12.540 -8.905 0.016 1.00 56.00 143 ARG A CA 1
ATOM 1116 C C . ARG A 1 143 ? 11.169 -9.562 -0.004 1.00 56.00 143 ARG A C 1
ATOM 1118 O O . ARG A 1 143 ? 10.738 -10.155 0.982 1.00 56.00 143 ARG A O 1
ATOM 1125 N N . SER A 1 144 ? 10.501 -9.462 -1.146 1.00 52.00 144 SER A N 1
ATOM 1126 C CA . SER A 1 144 ? 9.293 -10.227 -1.442 1.00 52.00 144 SER A CA 1
ATOM 1127 C C . SER A 1 144 ? 9.661 -11.496 -2.221 1.00 52.00 144 SER A C 1
ATOM 1129 O O . SER A 1 144 ? 10.457 -11.462 -3.159 1.00 52.00 144 SER A O 1
ATOM 1131 N N . THR A 1 145 ? 9.137 -12.649 -1.806 1.00 46.66 145 THR A N 1
ATOM 1132 C CA . THR A 1 145 ? 9.267 -13.907 -2.553 1.00 46.66 145 THR A CA 1
ATOM 1133 C C . THR A 1 145 ? 7.880 -14.492 -2.771 1.00 46.66 145 THR A C 1
ATOM 1135 O O . THR A 1 145 ? 7.097 -14.613 -1.830 1.00 46.66 145 THR A O 1
ATOM 1138 N N . SER A 1 146 ? 7.552 -14.861 -4.008 1.00 39.16 146 SER A N 1
ATOM 1139 C CA . SER A 1 146 ? 6.407 -15.731 -4.266 1.00 39.16 146 SER A CA 1
ATOM 1140 C C . SER A 1 146 ? 6.843 -17.181 -4.056 1.00 39.16 146 SER A C 1
ATOM 1142 O O . SER A 1 146 ? 7.928 -17.586 -4.477 1.00 39.16 146 SER A O 1
ATOM 1144 N N . ARG A 1 147 ? 6.013 -17.977 -3.376 1.00 34.84 147 ARG A N 1
ATOM 1145 C CA . ARG A 1 147 ? 6.084 -19.433 -3.520 1.00 34.84 147 ARG A CA 1
ATOM 1146 C C . ARG A 1 147 ? 5.208 -19.796 -4.713 1.00 34.84 147 ARG A C 1
ATOM 1148 O O . ARG A 1 147 ? 4.026 -19.462 -4.714 1.00 34.84 147 ARG A O 1
ATOM 1155 N N . SER A 1 148 ? 5.827 -20.401 -5.720 1.00 35.12 148 SER A N 1
ATOM 1156 C CA . SER A 1 148 ? 5.168 -21.145 -6.797 1.00 35.12 148 SER A CA 1
ATOM 1157 C C . SER A 1 148 ? 4.669 -22.486 -6.285 1.00 35.12 148 SER A C 1
ATOM 1159 O O . SER A 1 148 ? 5.476 -23.134 -5.576 1.00 35.12 148 SER A O 1
#

Sequence (148 aa):
MGATRDSVNGIAEFSTQDGAHWKLVLDRVQTKDVPHHPRFGGVILGLYYHGVTQVHTPLVPTINSAVALWAVGHLYRNGIAVTDNAMVHVMLLSHTRRERDFALACWDCSKNKIDELQLQILPGPGEPKFDAPGGFLFVNWERSTSRS